Protein AF-A0A352A373-F1 (afdb_monomer_lite)

Secondary structure (DSSP, 8-state):
-PPPHHHHHHHHHHHHHHHHHHHHHHHTT-HHHHHHHHHHHHHHHHHHHHHHHHHHHHHH-HHHHHHHHHHHH-HHHHHHHHHHHHHHHHHHHHHHHHHHHHHHHHH-

Foldseek 3Di:
DQDDLVVLVVLLVVLVVLLVVLVVCVVVVNPVVSVVSNVSSVVSNVVSVVSNVVVVVCVVDVPVVVVVVVCCPDPVSVVVVVVVVVVVVVVVVVVVVVVVVVVVVVVD

Radius of gyration: 20.13 Å; chains: 1; bounding box: 40×34×46 Å

Sequence (108 aa):
MLKKTSYYVICLIIGLCLFAISFILKDFDFSKIAGIFIGVGAGLIGMSIANLYMKRIEKKDPISTKQNEIDYRDERNTMIRDKAKAKAGDIIQWFIIGIAYILIIIDA

pLDDT: mean 88.17, std 7.34, range [56.28, 96.25]

Structure (mmCIF, N/CA/C/O backbone):
data_AF-A0A352A373-F1
#
_entry.id   AF-A0A352A373-F1
#
loop_
_atom_site.group_PDB
_atom_site.id
_atom_site.type_symbol
_atom_site.label_atom_id
_atom_site.label_alt_id
_atom_site.label_comp_id
_atom_site.label_asym_id
_atom_site.label_entity_id
_atom_site.label_seq_id
_atom_site.pdbx_PDB_ins_code
_atom_site.Cartn_x
_atom_site.Cartn_y
_atom_site.Cartn_z
_atom_site.occupancy
_atom_site.B_iso_or_equiv
_atom_site.auth_seq_id
_atom_site.auth_comp_id
_atom_site.auth_asym_id
_atom_site.auth_atom_id
_atom_site.pdbx_PDB_model_num
ATOM 1 N N . MET A 1 1 ? -4.328 2.528 15.274 1.00 56.28 1 MET A N 1
ATOM 2 C CA . MET A 1 1 ? -3.940 3.870 15.763 1.00 56.28 1 MET A CA 1
ATOM 3 C C . MET A 1 1 ? -3.017 4.531 14.749 1.00 56.28 1 MET A C 1
ATOM 5 O O . MET A 1 1 ? -1.938 4.003 14.489 1.00 56.28 1 MET A O 1
ATOM 9 N N . LEU A 1 2 ? -3.435 5.645 14.143 1.00 64.81 2 LEU A N 1
ATOM 10 C CA . LEU A 1 2 ? -2.577 6.407 13.232 1.00 64.81 2 LEU A CA 1
ATOM 11 C C . LEU A 1 2 ? -1.362 6.973 13.989 1.00 64.81 2 LEU A C 1
ATOM 13 O O . LEU A 1 2 ? -1.489 7.491 15.101 1.00 64.81 2 LEU A O 1
ATOM 17 N N . LYS A 1 3 ? -0.168 6.892 13.386 1.00 76.19 3 LYS A N 1
ATOM 18 C CA . LYS A 1 3 ? 1.066 7.449 13.970 1.00 76.19 3 LYS A CA 1
ATOM 19 C C . LYS A 1 3 ? 0.969 8.980 14.100 1.00 76.19 3 LYS A C 1
ATOM 21 O O . LYS A 1 3 ? 0.035 9.633 13.618 1.00 76.19 3 LYS A O 1
ATOM 26 N N . LYS A 1 4 ? 1.940 9.603 14.780 1.00 81.94 4 LYS A N 1
ATOM 27 C CA . LYS A 1 4 ? 2.012 11.074 14.898 1.00 81.94 4 LYS A CA 1
ATOM 28 C C . LYS A 1 4 ? 1.967 11.725 13.513 1.00 81.94 4 LYS A C 1
ATOM 30 O O . LYS A 1 4 ? 2.505 11.191 12.556 1.00 81.94 4 LYS A O 1
ATOM 35 N N . THR A 1 5 ? 1.326 12.892 13.409 1.00 83.19 5 THR A N 1
ATOM 36 C CA . THR A 1 5 ? 1.099 13.554 12.107 1.00 83.19 5 THR A CA 1
ATOM 37 C C . THR A 1 5 ? 2.426 13.861 11.422 1.00 83.19 5 THR A C 1
ATOM 39 O O . THR A 1 5 ? 2.552 13.665 10.223 1.00 83.19 5 THR A O 1
ATOM 42 N N . SER A 1 6 ? 3.431 14.235 12.222 1.00 84.56 6 SER A N 1
ATOM 43 C CA . SER A 1 6 ? 4.811 14.454 11.784 1.00 84.56 6 SER A CA 1
ATOM 44 C C . SER A 1 6 ? 5.396 13.263 11.012 1.00 84.56 6 SER A C 1
ATOM 46 O O . SER A 1 6 ? 6.043 13.472 9.997 1.00 84.56 6 SER A O 1
ATOM 48 N N . TYR A 1 7 ? 5.082 12.016 11.388 1.00 88.88 7 TYR A N 1
ATOM 49 C CA . TYR A 1 7 ? 5.570 10.833 10.670 1.00 88.88 7 TYR A CA 1
ATOM 50 C C . TYR A 1 7 ? 5.092 10.806 9.212 1.00 88.88 7 TYR A C 1
ATOM 52 O O . TYR A 1 7 ? 5.894 10.632 8.303 1.00 88.88 7 TYR A O 1
ATOM 60 N N . TYR A 1 8 ? 3.798 11.040 8.980 1.00 88.12 8 TYR A N 1
ATOM 61 C CA . TYR A 1 8 ? 3.241 11.052 7.626 1.00 88.12 8 TYR A CA 1
ATOM 62 C C . TYR A 1 8 ? 3.703 12.268 6.817 1.00 88.12 8 TYR A C 1
ATOM 64 O O . TYR A 1 8 ? 3.880 12.159 5.612 1.00 88.12 8 TYR A O 1
ATOM 72 N N . VAL A 1 9 ? 3.949 13.409 7.467 1.00 89.81 9 VAL A N 1
ATOM 73 C CA . VAL A 1 9 ? 4.545 14.580 6.802 1.00 89.81 9 VAL A CA 1
ATOM 74 C C . VAL A 1 9 ? 5.983 14.286 6.365 1.00 89.81 9 VAL A C 1
ATOM 76 O O . VAL A 1 9 ? 6.349 14.601 5.239 1.00 89.81 9 VAL A O 1
ATOM 79 N N . ILE A 1 10 ? 6.784 13.629 7.208 1.00 90.88 10 ILE A N 1
ATOM 80 C CA . ILE A 1 10 ? 8.149 13.214 6.856 1.00 90.88 10 ILE A CA 1
ATOM 81 C C . ILE A 1 10 ? 8.123 12.211 5.694 1.00 90.88 10 ILE A C 1
ATOM 83 O O . ILE A 1 10 ? 8.852 12.392 4.723 1.00 90.88 10 ILE A O 1
ATOM 87 N N . CYS A 1 11 ? 7.250 11.198 5.740 1.00 89.94 11 CYS A N 1
ATOM 88 C CA . CYS A 1 11 ? 7.088 10.246 4.636 1.00 89.94 11 CYS A CA 1
ATOM 89 C C . CYS A 1 11 ? 6.648 10.923 3.328 1.00 89.94 11 CYS A C 1
ATOM 91 O O . CYS A 1 11 ? 7.130 10.538 2.265 1.00 89.94 11 CYS A O 1
ATOM 93 N N . LEU A 1 12 ? 5.788 11.945 3.395 1.00 92.00 12 LEU A N 1
ATOM 94 C CA . LEU A 1 12 ? 5.379 12.734 2.232 1.00 92.00 12 LEU A CA 1
ATOM 95 C C . LEU A 1 12 ? 6.574 13.463 1.607 1.00 92.00 12 LEU A C 1
ATOM 97 O O . LEU A 1 12 ? 6.759 13.406 0.395 1.00 92.00 12 LEU A O 1
ATOM 101 N N . ILE A 1 13 ? 7.388 14.129 2.433 1.00 92.25 13 ILE A N 1
ATOM 102 C CA . ILE A 1 13 ? 8.577 14.859 1.976 1.00 92.25 13 ILE A CA 1
ATOM 103 C C . ILE A 1 13 ? 9.569 13.888 1.334 1.00 92.25 13 ILE A C 1
ATOM 105 O O . ILE A 1 13 ? 10.036 14.141 0.230 1.00 92.25 13 ILE A O 1
ATOM 109 N N . ILE A 1 14 ? 9.826 12.741 1.970 1.00 91.94 14 ILE A N 1
ATOM 110 C CA . ILE A 1 14 ? 10.694 11.695 1.411 1.00 91.94 14 ILE A CA 1
ATOM 111 C C . ILE A 1 14 ? 10.147 11.197 0.067 1.00 91.94 14 ILE A C 1
ATOM 113 O O . ILE A 1 14 ? 10.907 11.077 -0.891 1.00 91.94 14 ILE A O 1
ATOM 117 N N . GLY A 1 15 ? 8.838 10.951 -0.033 1.00 89.69 15 GLY A N 1
ATOM 118 C CA . GLY A 1 15 ? 8.198 10.532 -1.280 1.00 89.69 15 GLY A CA 1
ATOM 119 C C . GLY A 1 15 ? 8.352 11.562 -2.403 1.00 89.69 15 GLY A C 1
ATOM 120 O O . GLY A 1 15 ? 8.696 11.194 -3.523 1.00 89.69 15 GLY A O 1
ATOM 121 N N . LEU A 1 16 ? 8.178 12.852 -2.097 1.00 91.94 16 LEU A N 1
ATOM 122 C CA . LEU A 1 16 ? 8.390 13.954 -3.044 1.00 91.94 16 LEU A CA 1
ATOM 123 C C . LEU A 1 16 ? 9.854 14.075 -3.477 1.00 91.94 16 LEU A C 1
ATOM 125 O O . LEU A 1 16 ? 10.122 14.254 -4.663 1.00 91.94 16 LEU A O 1
ATOM 129 N N . CYS A 1 17 ? 10.800 13.930 -2.547 1.00 90.38 17 CYS A N 1
ATOM 130 C CA . CYS A 1 17 ? 12.225 13.926 -2.864 1.00 90.38 17 CYS A CA 1
ATOM 131 C C . CYS A 1 17 ? 12.588 12.760 -3.792 1.00 90.38 17 CYS A C 1
ATOM 133 O O . CYS A 1 17 ? 13.251 12.977 -4.801 1.00 90.38 17 CYS A O 1
ATOM 135 N N . LEU A 1 18 ? 12.122 11.541 -3.500 1.00 88.31 18 LEU A N 1
ATOM 136 C CA . LEU A 1 18 ? 12.368 10.364 -4.344 1.00 88.31 18 LEU A CA 1
ATOM 137 C C . LEU A 1 18 ? 11.767 10.529 -5.744 1.00 88.31 18 LEU A C 1
ATOM 139 O O . LEU A 1 18 ? 12.409 10.190 -6.737 1.00 88.31 18 LEU A O 1
ATOM 143 N N . PHE A 1 19 ? 10.564 11.097 -5.825 1.00 88.12 19 PHE A N 1
ATOM 144 C CA . PHE A 1 19 ? 9.906 11.383 -7.093 1.00 88.12 19 PHE A CA 1
ATOM 145 C C . PHE A 1 19 ? 10.684 12.421 -7.917 1.00 88.12 19 PHE A C 1
ATOM 147 O O . PHE A 1 19 ? 10.917 12.206 -9.102 1.00 88.12 19 PHE A O 1
ATOM 154 N N . ALA A 1 20 ? 11.164 13.502 -7.291 1.00 86.75 20 ALA A N 1
ATOM 155 C CA . ALA A 1 20 ? 11.972 14.529 -7.952 1.00 86.75 20 ALA A CA 1
ATOM 156 C C . ALA A 1 20 ? 13.342 14.000 -8.419 1.00 86.75 20 ALA A C 1
ATOM 158 O O . ALA A 1 20 ? 13.745 14.240 -9.556 1.00 86.75 20 ALA A O 1
ATOM 159 N N . ILE A 1 21 ? 14.031 13.224 -7.574 1.00 85.88 21 ILE A N 1
ATOM 160 C CA . ILE A 1 21 ? 15.320 12.589 -7.901 1.00 85.88 21 ILE A CA 1
ATOM 161 C C . ILE A 1 21 ? 15.175 11.645 -9.098 1.00 85.88 21 ILE A C 1
ATOM 163 O O . ILE A 1 21 ? 16.087 11.531 -9.917 1.00 85.88 21 ILE A O 1
ATOM 167 N N . SER A 1 22 ? 14.015 11.007 -9.251 1.00 82.94 22 SER A N 1
ATOM 168 C CA . SER A 1 22 ? 13.784 10.142 -10.396 1.00 82.94 22 SER A CA 1
ATOM 169 C C . SER A 1 22 ? 13.766 10.868 -11.741 1.00 82.94 22 SER A C 1
ATOM 171 O O . SER A 1 22 ? 14.111 10.239 -12.742 1.00 82.94 22 SER A O 1
ATOM 173 N N . PHE A 1 23 ? 13.348 12.135 -11.804 1.00 82.19 23 PHE A N 1
ATOM 174 C CA . PHE A 1 23 ? 13.389 12.885 -13.064 1.00 82.19 23 PHE A CA 1
ATOM 175 C C . PHE A 1 23 ? 14.829 13.144 -13.489 1.00 82.19 23 PHE A C 1
ATOM 177 O O . PHE A 1 23 ? 15.162 12.928 -14.645 1.00 82.19 23 PHE A O 1
ATOM 184 N N . ILE A 1 24 ? 15.693 13.475 -12.530 1.00 81.62 24 ILE A N 1
ATOM 185 C CA . ILE A 1 24 ? 17.123 13.682 -12.767 1.00 81.62 24 ILE A CA 1
ATOM 186 C C . ILE A 1 24 ? 17.786 12.372 -13.219 1.00 81.62 24 ILE A C 1
ATOM 188 O O . ILE A 1 24 ? 18.514 12.355 -14.200 1.00 81.62 24 ILE A O 1
ATOM 192 N N . LEU A 1 25 ? 17.501 11.245 -12.554 1.00 77.81 25 LEU A N 1
ATOM 193 C CA . LEU A 1 25 ? 18.062 9.929 -12.908 1.00 77.81 25 LEU A CA 1
ATOM 194 C C . LEU A 1 25 ? 17.664 9.439 -14.306 1.00 77.81 25 LEU A C 1
ATOM 196 O O . LEU A 1 25 ? 18.397 8.653 -14.908 1.00 77.81 25 LEU A O 1
ATOM 200 N N . LYS A 1 26 ? 16.510 9.883 -14.813 1.00 73.56 26 LYS A N 1
ATOM 201 C CA . LYS A 1 26 ? 16.051 9.557 -16.165 1.00 73.56 26 LYS A CA 1
ATOM 202 C C . LYS A 1 26 ? 16.962 10.168 -17.235 1.00 73.56 26 LYS A C 1
ATOM 204 O O . LYS A 1 26 ? 17.147 9.540 -18.271 1.00 73.56 26 LYS A O 1
ATOM 209 N N . ASP A 1 27 ? 17.565 11.321 -16.953 1.00 73.31 27 ASP A N 1
ATOM 210 C CA . ASP A 1 27 ? 18.468 12.021 -17.874 1.00 73.31 27 ASP A CA 1
ATOM 211 C C . ASP A 1 27 ? 19.879 11.396 -17.926 1.00 73.31 27 ASP A C 1
ATOM 213 O O . ASP A 1 27 ? 20.624 11.638 -18.870 1.00 73.31 27 ASP A O 1
ATOM 217 N N . PHE A 1 28 ? 20.245 10.554 -16.948 1.00 72.25 28 PHE A N 1
ATOM 218 C CA . PHE A 1 28 ? 21.551 9.875 -16.852 1.00 72.25 28 PHE A CA 1
ATOM 219 C C . PHE A 1 28 ? 21.531 8.414 -17.361 1.00 72.25 28 PHE A C 1
ATOM 221 O O . PHE A 1 28 ? 22.334 7.600 -16.912 1.00 72.25 28 PHE A O 1
ATOM 228 N N . ASP A 1 29 ? 20.590 8.042 -18.237 1.00 73.19 29 ASP A N 1
ATOM 229 C CA . ASP A 1 29 ? 20.387 6.679 -18.780 1.00 73.19 29 ASP A CA 1
ATOM 230 C C . ASP A 1 29 ? 20.006 5.577 -17.760 1.00 73.19 29 ASP A C 1
ATOM 232 O O . ASP A 1 29 ? 19.752 4.424 -18.127 1.00 73.19 29 ASP A O 1
ATOM 236 N N . PHE A 1 30 ? 19.816 5.905 -16.476 1.00 75.94 30 PHE A N 1
ATOM 237 C CA . PHE A 1 30 ? 19.378 4.962 -15.433 1.00 75.94 30 PHE A CA 1
ATOM 238 C C . PHE A 1 30 ? 17.852 4.740 -15.410 1.00 75.94 30 PHE A C 1
ATOM 240 O O . PHE A 1 30 ? 17.209 4.729 -14.356 1.00 75.94 30 PHE A O 1
ATOM 247 N N . SER A 1 31 ? 17.255 4.498 -16.580 1.00 75.44 31 SER A N 1
ATOM 248 C CA . SER A 1 31 ? 15.796 4.443 -16.775 1.00 75.44 31 SER A CA 1
ATOM 249 C C . SER A 1 31 ? 15.073 3.397 -15.907 1.00 75.44 31 SER A C 1
ATOM 251 O O . SER A 1 31 ? 13.976 3.653 -15.409 1.00 75.44 31 SER A O 1
ATOM 253 N N . LYS A 1 32 ? 15.683 2.226 -15.667 1.00 81.62 32 LYS A N 1
ATOM 254 C CA . LYS A 1 32 ? 15.088 1.168 -14.820 1.00 81.62 32 LYS A CA 1
ATOM 255 C C . LYS A 1 32 ? 15.045 1.558 -13.340 1.00 81.62 32 LYS A C 1
ATOM 257 O O . LYS A 1 32 ? 14.062 1.290 -12.655 1.00 81.62 32 LYS A O 1
ATOM 262 N N . ILE A 1 33 ? 16.106 2.204 -12.858 1.00 83.75 33 ILE A N 1
ATOM 263 C CA . ILE A 1 33 ? 16.212 2.661 -11.470 1.00 83.75 33 ILE A CA 1
ATOM 264 C C . ILE A 1 33 ? 15.244 3.825 -11.257 1.00 83.75 33 ILE A C 1
ATOM 266 O O . ILE A 1 33 ? 14.469 3.793 -10.309 1.00 83.75 33 ILE A O 1
ATOM 270 N N . ALA A 1 34 ? 15.185 4.778 -12.190 1.00 85.38 34 ALA A N 1
ATOM 271 C CA . ALA A 1 34 ? 14.201 5.858 -12.171 1.00 85.38 34 ALA A CA 1
ATOM 272 C C . ALA A 1 34 ? 12.755 5.324 -12.029 1.00 85.38 34 ALA A C 1
ATOM 274 O O . ALA A 1 34 ? 12.014 5.747 -11.145 1.00 85.38 34 ALA A O 1
ATOM 275 N N . GLY A 1 35 ? 12.371 4.301 -12.802 1.00 85.25 35 GLY A N 1
ATOM 276 C CA . GLY A 1 35 ? 11.041 3.683 -12.691 1.00 85.25 35 GLY A CA 1
ATOM 277 C C . GLY A 1 35 ? 10.698 3.167 -11.283 1.00 85.25 35 GLY A C 1
ATOM 278 O O . GLY A 1 35 ? 9.592 3.397 -10.790 1.00 85.25 35 GLY A O 1
ATOM 279 N N . ILE A 1 36 ? 11.654 2.531 -10.597 1.00 87.94 36 ILE A N 1
ATOM 280 C CA . ILE A 1 36 ? 11.474 2.051 -9.215 1.00 87.94 36 ILE A CA 1
ATOM 281 C C . ILE A 1 36 ? 11.304 3.230 -8.248 1.00 87.94 36 ILE A C 1
ATOM 283 O O . ILE A 1 36 ? 10.416 3.205 -7.394 1.00 87.94 36 ILE A O 1
ATOM 287 N N . PHE A 1 37 ? 12.110 4.283 -8.400 1.00 87.25 37 PHE A N 1
ATOM 288 C CA . PHE A 1 37 ? 12.026 5.484 -7.563 1.00 87.25 37 PHE A CA 1
ATOM 289 C C . PHE A 1 37 ? 10.697 6.229 -7.752 1.00 87.25 37 PHE A C 1
ATOM 291 O O . PHE A 1 37 ? 10.125 6.696 -6.766 1.00 87.25 37 PHE A O 1
ATOM 298 N N . ILE A 1 38 ? 10.153 6.269 -8.975 1.00 89.38 38 ILE A N 1
ATOM 299 C CA . ILE A 1 38 ? 8.803 6.791 -9.248 1.00 89.38 38 ILE A CA 1
ATOM 300 C C . ILE A 1 38 ? 7.751 5.955 -8.532 1.00 89.38 38 ILE A C 1
ATOM 302 O O . ILE A 1 38 ? 6.910 6.517 -7.833 1.00 89.38 38 ILE A O 1
ATOM 306 N N . GLY A 1 39 ? 7.799 4.628 -8.678 1.00 89.12 39 GLY A N 1
ATOM 307 C CA . GLY A 1 39 ? 6.819 3.732 -8.065 1.00 89.12 39 GLY A CA 1
ATOM 308 C C . GLY A 1 39 ? 6.792 3.860 -6.541 1.00 89.12 39 GLY A C 1
ATOM 309 O O . GLY A 1 39 ? 5.733 4.062 -5.944 1.00 89.12 39 GLY A O 1
ATOM 310 N N . VAL A 1 40 ? 7.967 3.818 -5.909 1.00 90.62 40 VAL A N 1
ATOM 311 C CA . VAL A 1 40 ? 8.101 3.956 -4.452 1.00 90.62 40 VAL A CA 1
ATOM 312 C C . VAL A 1 40 ? 7.726 5.368 -3.991 1.00 90.62 40 VAL A C 1
ATOM 314 O O . VAL A 1 40 ? 6.977 5.516 -3.025 1.00 90.62 40 VAL A O 1
ATOM 317 N N . GLY A 1 41 ? 8.196 6.408 -4.688 1.00 90.38 41 GLY A N 1
ATOM 318 C CA . GLY A 1 41 ? 7.895 7.804 -4.368 1.00 90.38 41 GLY A CA 1
ATOM 319 C C . GLY A 1 41 ? 6.399 8.109 -4.448 1.00 90.38 41 GLY A C 1
ATOM 320 O O . GLY A 1 41 ? 5.823 8.624 -3.489 1.00 90.38 41 GLY A O 1
ATOM 321 N N . ALA A 1 42 ? 5.741 7.711 -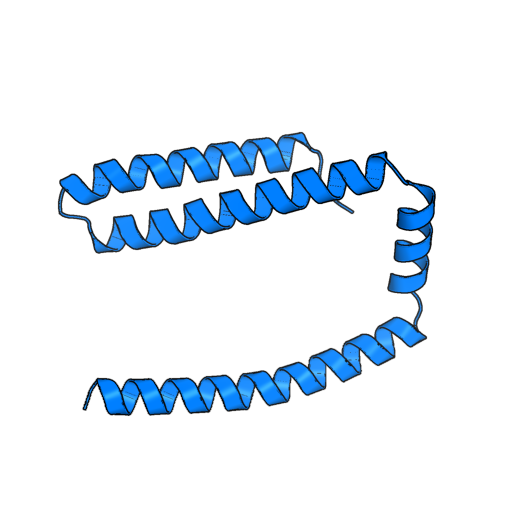5.540 1.00 91.00 42 ALA A N 1
ATOM 322 C CA . ALA A 1 42 ? 4.302 7.883 -5.725 1.00 91.00 42 ALA A CA 1
ATOM 323 C C . ALA A 1 42 ? 3.487 7.107 -4.677 1.00 91.00 42 ALA A C 1
ATOM 325 O O . ALA A 1 42 ? 2.539 7.653 -4.105 1.00 91.00 42 ALA A O 1
ATOM 326 N N . GLY A 1 43 ? 3.890 5.870 -4.360 1.00 92.12 43 GLY A N 1
ATOM 327 C CA . GLY A 1 43 ? 3.262 5.069 -3.307 1.00 92.12 43 GLY A CA 1
ATOM 328 C C . GLY A 1 43 ? 3.353 5.729 -1.927 1.00 92.12 43 GLY A C 1
ATOM 329 O O . GLY A 1 43 ? 2.350 5.824 -1.215 1.00 92.12 43 GLY A O 1
ATOM 330 N N . LEU A 1 44 ? 4.528 6.257 -1.567 1.00 92.00 44 LEU A N 1
ATOM 331 C CA . LEU A 1 44 ? 4.731 6.978 -0.307 1.00 92.00 44 LEU A CA 1
ATOM 332 C C . LEU A 1 44 ? 3.909 8.267 -0.237 1.00 92.00 44 LEU A C 1
ATOM 334 O O . LEU A 1 44 ? 3.328 8.556 0.813 1.00 92.00 44 LEU A O 1
ATOM 338 N N . ILE A 1 45 ? 3.821 9.024 -1.334 1.00 92.88 45 ILE A N 1
ATOM 339 C CA . ILE A 1 45 ? 3.004 10.242 -1.408 1.00 92.88 45 ILE A CA 1
ATOM 340 C C . ILE A 1 45 ? 1.526 9.896 -1.197 1.00 92.88 45 ILE A C 1
ATOM 342 O O . ILE A 1 45 ? 0.891 10.462 -0.305 1.00 92.88 45 ILE A O 1
ATOM 346 N N . GLY A 1 46 ? 0.993 8.930 -1.953 1.00 92.25 46 GLY A N 1
ATOM 347 C CA . GLY A 1 46 ? -0.405 8.509 -1.850 1.00 92.25 46 GLY A CA 1
ATOM 348 C C . GLY A 1 46 ? -0.766 8.020 -0.446 1.00 92.25 46 GLY A C 1
ATOM 349 O O . GLY A 1 46 ? -1.730 8.501 0.155 1.00 92.25 46 GLY A O 1
ATOM 350 N N . MET A 1 47 ? 0.062 7.141 0.129 1.00 92.75 47 MET A N 1
ATOM 351 C CA . MET A 1 47 ? -0.110 6.657 1.502 1.00 92.75 47 MET A CA 1
ATOM 352 C C . MET A 1 47 ? -0.085 7.805 2.520 1.00 92.75 47 MET A C 1
ATOM 354 O O . MET A 1 47 ? -0.882 7.824 3.462 1.00 92.75 47 MET A O 1
ATOM 358 N N . SER A 1 48 ? 0.829 8.760 2.363 1.00 91.06 48 SER A N 1
ATOM 359 C CA . SER A 1 48 ? 0.983 9.869 3.306 1.00 91.06 48 SER A CA 1
ATOM 360 C C . SER A 1 48 ? -0.212 10.820 3.261 1.00 91.06 48 SER A C 1
ATOM 362 O O . SER A 1 48 ? -0.741 11.172 4.315 1.00 91.06 48 SER A O 1
ATOM 364 N N . ILE A 1 49 ? -0.699 11.178 2.068 1.00 92.50 49 ILE A N 1
ATOM 365 C CA . ILE A 1 49 ? -1.881 12.040 1.900 1.00 92.50 49 ILE A CA 1
ATOM 366 C C . ILE A 1 49 ? -3.127 11.368 2.483 1.00 92.50 49 ILE A C 1
ATOM 368 O O . ILE A 1 49 ? -3.837 11.989 3.277 1.00 92.50 49 ILE A O 1
ATOM 372 N N . ALA A 1 50 ? -3.367 10.095 2.149 1.00 92.12 50 ALA A N 1
ATOM 373 C CA . ALA A 1 50 ? -4.523 9.349 2.643 1.00 92.12 50 ALA A CA 1
ATOM 374 C C . ALA A 1 50 ? -4.546 9.289 4.180 1.00 92.12 50 ALA A C 1
ATOM 376 O O . ALA A 1 50 ? -5.565 9.584 4.804 1.00 92.12 50 ALA A O 1
ATOM 377 N N . ASN A 1 51 ? -3.404 8.998 4.809 1.00 90.69 51 ASN A N 1
ATOM 378 C CA . ASN A 1 51 ? -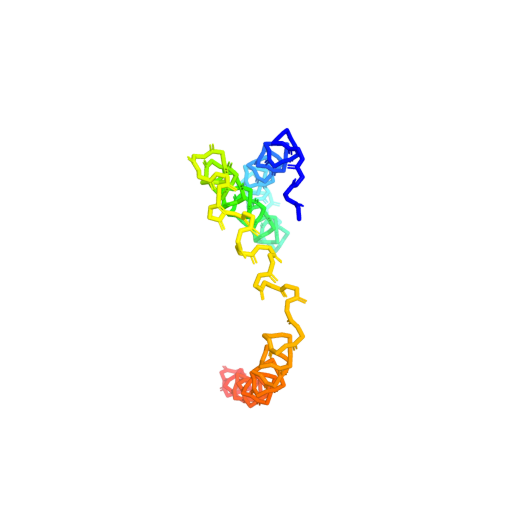3.304 8.943 6.268 1.00 90.69 51 ASN A CA 1
ATOM 379 C C . ASN A 1 51 ? -3.431 10.322 6.934 1.00 90.69 51 ASN A C 1
ATOM 381 O O . ASN A 1 51 ? -4.023 10.434 8.010 1.00 90.69 51 ASN A O 1
ATOM 385 N N . LEU A 1 52 ? -2.910 11.388 6.316 1.00 90.19 52 LEU A N 1
ATOM 386 C CA . LEU A 1 52 ? -3.102 12.756 6.807 1.00 90.19 52 LEU A CA 1
ATOM 387 C C . LEU A 1 52 ? -4.574 13.176 6.742 1.00 90.19 52 LEU A C 1
ATOM 389 O O . LEU A 1 52 ? -5.065 13.821 7.672 1.00 90.19 52 LEU A O 1
ATOM 393 N N . TYR A 1 53 ? -5.279 12.788 5.679 1.00 90.31 53 TYR A N 1
ATOM 394 C CA . TYR A 1 53 ? -6.709 13.029 5.525 1.00 90.31 53 TYR A CA 1
ATOM 395 C C . TYR A 1 53 ? -7.531 12.247 6.554 1.00 90.31 53 TYR A C 1
ATOM 397 O O . TYR A 1 53 ? -8.327 12.845 7.278 1.00 90.31 53 TYR A O 1
ATOM 405 N N . MET A 1 54 ? -7.260 10.948 6.710 1.00 87.06 54 MET A N 1
ATOM 406 C CA . MET A 1 54 ? -7.909 10.097 7.712 1.00 87.06 54 MET A CA 1
ATOM 407 C C . MET A 1 54 ? -7.752 10.676 9.120 1.00 87.06 54 MET A C 1
ATOM 409 O O . MET A 1 54 ? -8.706 10.769 9.884 1.00 87.06 54 MET A O 1
ATOM 413 N N . LYS A 1 55 ? -6.566 11.205 9.430 1.00 86.56 55 LYS A N 1
ATOM 414 C CA . LYS A 1 55 ? -6.306 11.854 10.712 1.00 86.56 55 LYS A CA 1
ATOM 415 C C . LYS A 1 55 ? -7.074 13.160 10.915 1.00 86.56 55 LYS A C 1
ATOM 417 O O . LYS A 1 55 ? -7.361 13.538 12.051 1.00 86.56 55 LYS A O 1
ATOM 422 N N . ARG A 1 56 ? -7.391 13.892 9.843 1.00 87.06 56 ARG A N 1
ATOM 423 C CA . ARG A 1 56 ? -8.294 15.048 9.938 1.00 87.06 56 ARG A CA 1
ATOM 424 C C . ARG A 1 56 ? -9.725 14.607 10.221 1.00 87.06 56 ARG A C 1
ATOM 426 O O . ARG A 1 56 ? -10.386 15.274 11.009 1.00 87.06 56 ARG A O 1
ATOM 433 N N . ILE A 1 57 ? -10.171 13.496 9.635 1.00 85.06 57 ILE A N 1
ATOM 434 C CA . ILE A 1 57 ? -11.486 12.910 9.925 1.00 85.06 57 ILE A CA 1
ATOM 435 C C . ILE A 1 57 ? -11.561 12.474 11.391 1.00 85.06 57 ILE A C 1
ATOM 437 O O . ILE A 1 57 ? -12.479 12.901 12.084 1.00 85.06 57 ILE A O 1
ATOM 441 N N . GLU A 1 58 ? -10.556 11.747 11.894 1.00 84.94 58 GLU A N 1
ATOM 442 C CA . GLU A 1 58 ? -10.497 11.328 13.306 1.00 84.94 58 GLU A CA 1
ATOM 443 C C . GLU A 1 58 ? -10.586 12.520 14.274 1.00 84.94 58 GLU A C 1
ATOM 445 O O . GLU A 1 58 ? -11.232 12.444 15.316 1.00 84.94 58 GLU A O 1
ATOM 450 N N . LYS A 1 59 ? -9.949 13.649 13.931 1.00 83.56 59 LYS A N 1
ATOM 451 C CA . LYS A 1 59 ? -10.020 14.880 14.735 1.00 83.56 59 LYS A CA 1
ATOM 452 C C . LYS A 1 59 ? -11.376 15.576 14.662 1.00 83.56 59 LYS A C 1
ATOM 454 O O . LYS A 1 59 ? -11.745 16.250 15.618 1.00 83.56 59 LYS A O 1
ATOM 459 N N . LYS A 1 60 ? -12.064 15.484 13.522 1.00 87.19 60 LYS A N 1
ATOM 460 C CA . LYS A 1 60 ? -13.363 16.129 13.300 1.00 87.19 60 LYS A CA 1
ATOM 461 C C . LYS A 1 60 ? -14.479 15.380 14.024 1.00 87.19 60 LYS A C 1
ATOM 463 O O . LYS A 1 60 ? -15.364 16.029 14.567 1.00 87.19 60 LYS A O 1
ATOM 468 N N . ASP A 1 61 ? -14.421 14.049 14.037 1.00 85.25 61 ASP A N 1
ATOM 469 C CA . ASP A 1 61 ? -15.408 13.206 14.710 1.00 85.25 61 ASP A CA 1
ATOM 470 C C . ASP A 1 61 ? -14.743 12.080 15.531 1.00 85.25 61 ASP A C 1
ATOM 472 O O . ASP A 1 61 ? -14.552 10.948 15.059 1.00 85.25 61 ASP A O 1
ATOM 476 N N . PRO A 1 62 ? -14.383 12.372 16.793 1.00 80.94 62 PRO A N 1
ATOM 477 C CA . PRO A 1 62 ? -13.781 11.382 17.675 1.00 80.94 62 PRO A CA 1
ATOM 478 C C . PRO A 1 62 ? -14.790 10.336 18.174 1.00 80.94 62 PRO A C 1
ATOM 480 O O . PRO A 1 62 ? -14.370 9.281 18.647 1.00 80.94 62 PRO A O 1
ATOM 483 N N . ILE A 1 63 ? -16.099 10.605 18.098 1.00 83.06 63 ILE A N 1
ATOM 484 C CA . ILE A 1 63 ? -17.141 9.697 18.596 1.00 83.06 63 ILE A CA 1
ATOM 485 C C . ILE A 1 63 ? -17.312 8.545 17.609 1.00 83.06 63 ILE A C 1
ATOM 487 O O . ILE A 1 63 ? -17.189 7.383 17.997 1.00 83.06 63 ILE A O 1
ATOM 491 N N . SER A 1 64 ? -17.483 8.866 16.324 1.00 79.06 64 SER A N 1
ATOM 492 C CA . SER A 1 64 ? -17.550 7.868 15.250 1.00 79.06 64 SER A CA 1
ATOM 493 C C . SER A 1 64 ? -16.284 7.005 15.189 1.00 79.06 64 SER A C 1
ATOM 495 O O . SER A 1 64 ? -16.350 5.785 15.050 1.00 79.06 64 SER A O 1
ATOM 497 N N . THR A 1 65 ? -15.114 7.613 15.408 1.00 81.88 65 THR A N 1
ATOM 498 C CA . THR A 1 65 ? -13.833 6.888 15.437 1.00 81.88 65 THR A CA 1
ATOM 499 C C . THR A 1 65 ? -13.778 5.841 16.556 1.00 81.88 65 THR A C 1
ATOM 501 O O . THR A 1 65 ? -13.334 4.718 16.322 1.00 81.88 65 THR A O 1
ATOM 504 N N . LYS A 1 66 ? -14.254 6.178 17.762 1.00 82.94 66 LYS A N 1
ATOM 505 C CA . LYS A 1 66 ? -14.304 5.234 18.890 1.00 82.94 66 LYS A CA 1
ATOM 506 C C . LYS A 1 66 ? -15.292 4.100 18.644 1.00 82.94 66 LYS A C 1
ATOM 508 O O . LYS A 1 66 ? -14.971 2.956 18.948 1.00 82.94 66 LYS A O 1
ATOM 513 N N . GLN A 1 67 ? -16.458 4.405 18.075 1.00 85.50 67 GLN A N 1
ATOM 514 C CA . GLN A 1 67 ? -17.439 3.379 17.730 1.00 85.50 67 GLN A CA 1
ATOM 515 C C . GLN A 1 67 ? -16.871 2.406 16.691 1.00 85.50 67 GLN A C 1
ATOM 517 O O . GLN A 1 67 ? -16.918 1.198 16.898 1.00 85.50 67 GLN A O 1
ATOM 522 N N . ASN A 1 68 ? -16.217 2.921 15.647 1.00 84.12 68 ASN A N 1
ATOM 523 C CA . ASN A 1 68 ? -15.523 2.090 14.666 1.00 84.12 68 ASN A CA 1
ATOM 524 C C . ASN A 1 68 ? -14.446 1.196 15.297 1.00 84.12 68 ASN A C 1
ATOM 526 O O . ASN A 1 68 ? -14.260 0.069 14.852 1.00 84.12 68 ASN A O 1
ATOM 530 N N . GLU A 1 69 ? -13.714 1.669 16.311 1.00 85.81 69 GLU A N 1
ATO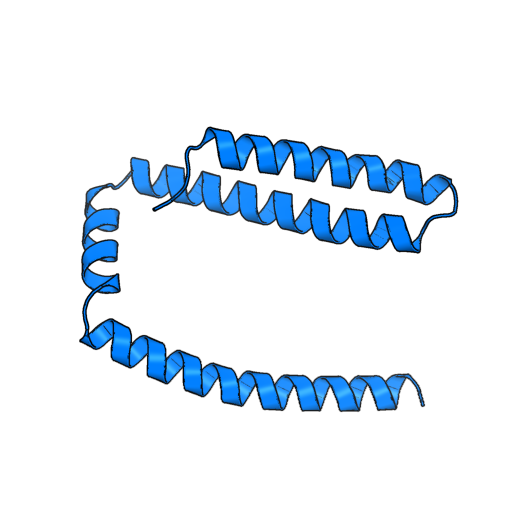M 531 C CA . GLU A 1 69 ? -12.711 0.849 17.001 1.00 85.81 69 GLU A CA 1
ATOM 532 C C . GLU A 1 69 ? -13.351 -0.298 17.796 1.00 85.81 69 GLU A C 1
ATOM 534 O O . GLU A 1 69 ? -12.826 -1.413 17.787 1.00 85.81 69 GLU A O 1
ATOM 539 N N . ILE A 1 70 ? -14.496 -0.047 18.434 1.00 86.69 70 ILE A N 1
ATOM 540 C CA . ILE A 1 70 ? -15.278 -1.076 19.130 1.00 86.69 70 ILE A CA 1
ATOM 541 C C . ILE A 1 70 ? -15.785 -2.107 18.118 1.00 86.69 70 ILE A C 1
ATOM 543 O O . ILE A 1 70 ? -15.499 -3.295 18.258 1.00 86.69 70 ILE A O 1
ATOM 547 N N . ASP A 1 71 ? -16.432 -1.647 17.048 1.00 87.88 71 ASP A N 1
ATOM 548 C CA . ASP A 1 71 ? -16.986 -2.512 16.007 1.00 87.88 71 ASP A CA 1
ATOM 549 C C . ASP A 1 71 ? -15.886 -3.315 15.296 1.00 87.88 71 ASP A C 1
ATOM 551 O O . ASP A 1 71 ? -16.084 -4.472 14.925 1.00 87.88 71 ASP A O 1
ATOM 555 N N . TYR A 1 72 ? -14.692 -2.738 15.127 1.00 87.31 72 TYR A N 1
ATOM 556 C CA . TYR A 1 72 ? -13.552 -3.419 14.516 1.00 87.31 72 TYR A CA 1
ATOM 557 C C . TYR A 1 72 ? -13.021 -4.577 15.372 1.00 87.31 72 TYR A C 1
ATOM 559 O O . TYR A 1 72 ? -12.508 -5.556 14.811 1.00 87.31 72 TYR A O 1
ATOM 567 N N . ARG A 1 73 ? -13.104 -4.444 16.704 1.00 88.00 73 ARG A N 1
ATOM 568 C CA . ARG A 1 73 ? -12.632 -5.427 17.692 1.00 88.00 73 ARG A CA 1
ATOM 569 C C . ARG A 1 73 ? -13.706 -6.429 18.114 1.00 88.00 73 ARG A C 1
ATOM 571 O O . ARG A 1 73 ? -13.369 -7.376 18.818 1.00 88.00 73 ARG A O 1
ATOM 578 N N . ASP A 1 74 ? -14.950 -6.255 17.679 1.00 93.94 74 ASP A N 1
ATOM 579 C CA . ASP A 1 74 ? -16.017 -7.232 17.893 1.00 93.94 74 ASP A CA 1
ATOM 580 C C . ASP A 1 74 ? -15.642 -8.582 17.248 1.00 93.94 74 ASP A C 1
ATOM 582 O O . ASP A 1 74 ? -15.183 -8.661 16.098 1.00 93.94 74 ASP A O 1
ATOM 586 N N . GLU A 1 75 ? -15.823 -9.663 18.004 1.00 92.75 75 GLU A N 1
ATOM 587 C CA . GLU A 1 75 ? -15.504 -11.027 17.579 1.00 92.75 75 GLU A CA 1
ATOM 588 C C . GLU A 1 75 ? -16.310 -11.442 16.344 1.00 92.75 75 GLU A C 1
ATOM 590 O O . GLU A 1 75 ? -15.775 -12.056 15.420 1.00 92.75 75 GLU A O 1
ATOM 595 N N . ARG A 1 76 ? -17.580 -11.034 16.262 1.00 94.00 76 ARG A N 1
ATOM 596 C CA . ARG A 1 76 ? -18.468 -11.345 15.137 1.00 94.00 76 ARG A CA 1
ATOM 597 C C . ARG A 1 76 ? -17.978 -10.690 13.855 1.00 94.00 76 ARG A C 1
ATOM 599 O O . ARG A 1 76 ? -17.903 -11.339 12.811 1.00 94.00 76 ARG A O 1
ATOM 606 N N . ASN A 1 77 ? -17.607 -9.415 13.941 1.00 92.19 77 ASN A N 1
ATOM 607 C CA . ASN A 1 77 ? -17.058 -8.673 12.808 1.00 92.19 77 ASN A CA 1
ATOM 608 C C . ASN A 1 77 ? -15.692 -9.222 12.399 1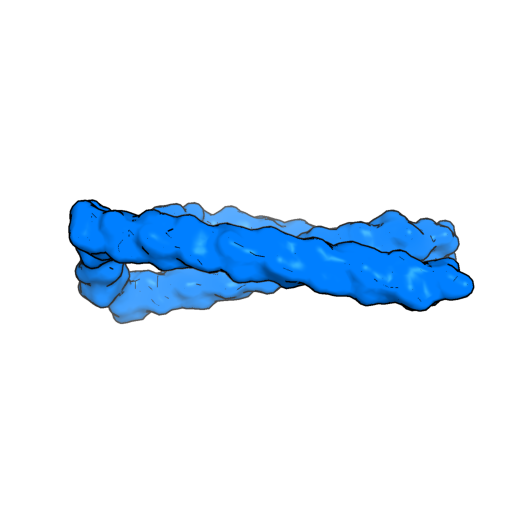.00 92.19 77 ASN A C 1
ATOM 610 O O . ASN A 1 77 ? -15.389 -9.290 11.208 1.00 92.19 77 ASN A O 1
ATOM 614 N N . THR A 1 78 ? -14.896 -9.684 13.364 1.00 93.12 78 THR A N 1
ATOM 615 C CA . THR A 1 78 ? -13.629 -10.368 13.091 1.00 93.12 78 THR A CA 1
ATOM 616 C C . THR A 1 78 ? -13.862 -11.664 12.317 1.00 93.12 78 THR A C 1
ATOM 618 O O . THR A 1 78 ? -13.284 -11.829 11.247 1.00 93.12 78 THR A O 1
ATOM 621 N N . MET A 1 79 ? -14.796 -12.517 12.749 1.00 94.50 79 MET A N 1
ATOM 622 C CA . MET A 1 79 ? -15.141 -13.748 12.026 1.00 94.50 79 MET A CA 1
ATOM 623 C C . MET A 1 79 ? -15.641 -13.481 10.600 1.00 94.50 79 MET A C 1
ATOM 625 O O . MET A 1 79 ? -15.277 -14.198 9.667 1.00 94.50 79 MET A O 1
ATOM 629 N N . ILE A 1 80 ? -16.484 -12.462 10.411 1.00 94.12 80 ILE A N 1
ATOM 630 C CA . ILE A 1 80 ? -16.985 -12.081 9.082 1.00 94.12 80 ILE A CA 1
ATOM 631 C C . ILE A 1 80 ? -15.829 -11.611 8.197 1.00 94.12 80 ILE A C 1
ATOM 633 O O . ILE A 1 80 ? -15.712 -12.047 7.051 1.00 94.12 80 ILE A O 1
ATOM 637 N N . ARG A 1 81 ? -14.950 -10.758 8.731 1.00 94.38 81 ARG A N 1
ATOM 638 C CA . ARG A 1 81 ? -13.775 -10.243 8.024 1.00 94.38 81 ARG A CA 1
ATOM 639 C C . ARG A 1 81 ? -12.808 -11.357 7.642 1.00 94.38 81 ARG A C 1
ATOM 641 O O . ARG A 1 81 ? -12.305 -11.343 6.523 1.00 94.38 81 ARG A O 1
ATOM 648 N N . ASP A 1 82 ? -12.588 -12.329 8.516 1.00 95.00 82 ASP A N 1
ATOM 649 C CA . ASP A 1 82 ? -11.701 -13.458 8.239 1.00 95.00 82 ASP A CA 1
ATOM 650 C C . ASP A 1 82 ? -12.271 -14.357 7.135 1.00 95.00 82 ASP A C 1
ATOM 652 O O . ASP A 1 82 ? -11.554 -14.712 6.198 1.00 95.00 82 ASP A O 1
ATOM 656 N N . LYS A 1 83 ? -13.583 -14.631 7.158 1.00 95.62 83 LYS A N 1
ATOM 657 C CA . LYS A 1 83 ? -14.271 -15.343 6.066 1.00 95.62 83 LYS A CA 1
ATOM 658 C C . LYS A 1 83 ? -14.204 -14.574 4.745 1.00 95.62 83 LYS A C 1
ATOM 660 O O . LYS A 1 83 ? -13.909 -15.161 3.705 1.00 95.62 83 LYS A O 1
ATOM 665 N N . ALA A 1 84 ? -14.448 -13.265 4.778 1.00 94.81 84 ALA A N 1
ATOM 666 C CA . ALA A 1 84 ? -14.353 -12.411 3.598 1.00 94.81 84 ALA A CA 1
ATOM 667 C C . ALA A 1 84 ? -12.923 -12.381 3.038 1.00 94.81 84 ALA A C 1
ATOM 669 O O . ALA A 1 84 ? -12.733 -12.474 1.828 1.00 94.81 84 ALA A O 1
ATOM 670 N N . LYS A 1 85 ? -11.912 -12.315 3.912 1.00 93.50 85 LYS A N 1
ATOM 671 C CA . LYS A 1 85 ? -10.495 -12.337 3.538 1.00 93.50 85 LYS A CA 1
ATOM 672 C C . LYS A 1 85 ? -10.090 -13.669 2.911 1.00 93.50 85 LYS A C 1
ATOM 674 O O . LYS A 1 85 ? -9.384 -13.653 1.908 1.00 93.50 85 LYS A O 1
ATOM 679 N N . ALA A 1 86 ? -10.559 -14.795 3.451 1.00 95.56 86 ALA A N 1
ATOM 680 C CA . ALA A 1 86 ? -10.337 -16.110 2.852 1.00 95.56 86 ALA A CA 1
ATOM 681 C C . ALA A 1 86 ? -10.926 -16.174 1.435 1.00 95.56 86 ALA A C 1
ATOM 683 O O . ALA A 1 86 ? -10.219 -16.497 0.485 1.00 95.56 86 ALA A O 1
ATOM 684 N N . LYS A 1 87 ? -12.183 -15.737 1.268 1.00 95.44 87 LYS A N 1
ATOM 685 C CA . LYS A 1 87 ? -12.834 -15.720 -0.047 1.00 95.44 87 LYS A CA 1
ATOM 686 C C . LYS A 1 87 ? -12.150 -14.776 -1.040 1.00 95.44 87 LYS A C 1
ATOM 688 O O . LYS A 1 87 ? -12.036 -15.101 -2.218 1.00 95.44 87 LYS A O 1
ATOM 693 N N . ALA A 1 88 ? -11.692 -13.613 -0.577 1.00 95.19 88 ALA A N 1
ATOM 694 C CA . ALA A 1 88 ? -10.908 -12.693 -1.393 1.00 95.19 88 ALA A CA 1
ATOM 695 C C . ALA A 1 88 ? -9.577 -13.325 -1.827 1.00 95.19 88 ALA A C 1
ATOM 697 O O . ALA A 1 88 ? -9.170 -13.139 -2.970 1.00 95.19 88 ALA A O 1
ATOM 698 N N . GLY A 1 89 ? -8.937 -14.106 -0.951 1.00 95.12 89 GLY A N 1
ATOM 699 C CA . GLY A 1 89 ? -7.748 -14.894 -1.274 1.00 95.12 89 GLY A CA 1
ATOM 700 C C . GLY A 1 89 ? -7.981 -15.857 -2.439 1.00 95.12 89 GLY A C 1
ATOM 701 O O . GLY A 1 89 ? -7.211 -15.829 -3.398 1.00 95.12 89 GLY A O 1
ATOM 702 N N . ASP A 1 90 ? -9.082 -16.615 -2.411 1.00 96.12 90 ASP A N 1
ATOM 703 C CA . ASP A 1 90 ? -9.449 -17.522 -3.509 1.00 96.12 90 ASP A CA 1
ATOM 704 C C . ASP A 1 90 ? -9.582 -16.770 -4.844 1.00 96.12 90 ASP A C 1
ATOM 706 O O . ASP A 1 90 ? -9.087 -17.213 -5.879 1.00 96.12 90 ASP A O 1
ATOM 710 N N . ILE A 1 91 ? -10.239 -15.604 -4.830 1.00 95.81 91 ILE A N 1
ATOM 711 C CA . ILE A 1 91 ? -10.441 -14.777 -6.030 1.00 95.81 91 ILE A CA 1
ATOM 712 C C . ILE A 1 91 ? -9.101 -14.248 -6.554 1.00 95.81 91 ILE A C 1
ATOM 714 O O . ILE A 1 91 ? -8.842 -14.306 -7.756 1.00 95.81 91 ILE A O 1
ATOM 718 N N . ILE A 1 92 ? -8.238 -13.754 -5.662 1.00 96.00 92 ILE A N 1
ATOM 719 C CA . ILE A 1 92 ? -6.912 -13.236 -6.018 1.00 96.00 92 ILE A CA 1
ATOM 720 C C . ILE A 1 92 ? -6.060 -14.334 -6.658 1.00 96.00 92 ILE A C 1
ATOM 722 O O . ILE A 1 92 ? -5.383 -14.067 -7.648 1.00 96.00 92 ILE A O 1
ATOM 726 N N . GLN A 1 93 ? -6.116 -15.566 -6.147 1.00 95.88 93 GLN A N 1
ATOM 727 C CA . GLN A 1 93 ? -5.369 -16.688 -6.712 1.00 95.88 93 GLN A CA 1
ATOM 728 C C . GLN A 1 93 ? -5.749 -16.938 -8.176 1.00 95.88 93 GLN A C 1
ATOM 730 O O . GLN A 1 93 ? -4.869 -17.019 -9.034 1.00 95.88 93 GLN A O 1
ATOM 735 N N . TRP A 1 94 ? -7.048 -16.988 -8.483 1.00 96.25 94 TRP A N 1
ATOM 736 C CA . TRP A 1 94 ? -7.516 -17.126 -9.865 1.00 96.25 94 TRP A CA 1
ATOM 737 C C . TRP A 1 94 ? -7.091 -15.952 -10.745 1.00 96.25 94 TRP A C 1
ATOM 739 O O . TRP A 1 94 ? -6.705 -16.150 -11.896 1.00 96.25 94 TRP A O 1
ATOM 749 N N . PHE A 1 95 ? -7.107 -14.737 -10.199 1.00 96.06 95 PHE A N 1
ATOM 750 C CA . PHE A 1 95 ? -6.689 -13.543 -10.926 1.00 96.06 95 PHE A CA 1
ATOM 751 C C . PHE A 1 95 ? -5.193 -13.565 -11.272 1.00 96.06 95 PHE A C 1
ATOM 753 O O . PHE A 1 95 ? -4.821 -13.248 -12.399 1.00 96.06 95 PHE A O 1
ATOM 760 N N . ILE A 1 96 ? -4.338 -13.998 -10.337 1.00 96.19 96 ILE A N 1
ATOM 761 C CA . ILE A 1 96 ? -2.893 -14.159 -10.563 1.00 96.19 96 ILE A CA 1
ATOM 762 C C . ILE A 1 96 ? -2.638 -15.170 -11.681 1.00 96.19 96 ILE A C 1
ATOM 764 O O . ILE A 1 96 ? -1.850 -14.891 -12.583 1.00 96.19 96 ILE A O 1
ATOM 768 N N . ILE A 1 97 ? -3.327 -16.315 -11.649 1.00 96.00 97 ILE A N 1
ATOM 769 C CA . ILE A 1 97 ? -3.222 -17.336 -12.699 1.00 96.00 97 ILE A CA 1
ATOM 770 C C . ILE A 1 97 ? -3.642 -16.747 -14.054 1.00 96.00 97 ILE A C 1
ATOM 772 O O . ILE A 1 97 ? -2.919 -16.893 -15.037 1.00 96.00 97 ILE A O 1
ATOM 776 N N . GLY A 1 98 ? -4.767 -16.026 -14.105 1.00 96.19 98 GLY A N 1
ATOM 777 C CA . GLY A 1 98 ? -5.249 -15.376 -15.326 1.00 96.19 98 GLY A CA 1
ATOM 778 C C . GLY A 1 98 ? -4.253 -14.366 -15.903 1.00 96.19 98 GLY A C 1
ATOM 779 O O . GLY A 1 98 ? -3.954 -14.412 -17.094 1.00 96.19 98 GLY A O 1
ATOM 780 N N . ILE A 1 99 ? -3.684 -13.497 -15.062 1.00 95.94 99 ILE A N 1
ATOM 781 C CA . ILE A 1 99 ? -2.656 -12.535 -15.485 1.00 95.94 99 ILE A CA 1
ATOM 782 C C . ILE A 1 99 ? -1.409 -13.260 -15.994 1.00 95.94 99 ILE A C 1
ATOM 784 O O . ILE A 1 99 ? -0.870 -12.871 -17.025 1.00 95.94 99 ILE A O 1
ATOM 788 N N . ALA A 1 100 ? -0.959 -14.316 -15.312 1.00 95.25 100 ALA A N 1
ATOM 789 C CA . ALA A 1 100 ? 0.217 -15.073 -15.732 1.00 95.25 100 ALA A CA 1
ATOM 790 C C . ALA A 1 100 ? 0.041 -15.657 -17.142 1.00 95.25 100 ALA A C 1
ATOM 792 O O . ALA A 1 100 ? 0.932 -15.510 -17.975 1.00 95.25 100 ALA A O 1
ATOM 793 N N . TYR A 1 101 ? -1.123 -16.241 -17.445 1.00 95.81 101 TYR A N 1
ATOM 794 C CA . TYR A 1 101 ? -1.417 -16.729 -18.795 1.00 95.81 101 TYR A CA 1
ATOM 795 C C . TYR A 1 101 ? -1.455 -15.608 -19.837 1.00 95.81 101 TYR A C 1
ATOM 797 O O . TYR A 1 101 ? -0.900 -15.775 -20.919 1.00 95.81 101 TYR A O 1
ATOM 805 N N . ILE A 1 102 ? -2.063 -14.461 -19.516 1.00 95.88 102 ILE A N 1
ATOM 806 C CA . ILE A 1 102 ? -2.092 -13.300 -20.419 1.00 95.88 102 ILE A CA 1
ATOM 807 C C . ILE A 1 102 ? -0.669 -12.829 -20.737 1.00 95.88 102 ILE A C 1
ATOM 809 O O . ILE A 1 102 ? -0.362 -12.562 -21.893 1.00 95.88 102 ILE A O 1
ATOM 813 N N . LEU A 1 103 ? 0.207 -12.758 -19.733 1.00 95.00 103 LEU A N 1
ATOM 814 C CA . LEU A 1 103 ? 1.597 -12.348 -19.928 1.00 95.00 103 LEU A CA 1
ATOM 815 C C . LEU A 1 103 ? 2.369 -13.329 -20.816 1.00 95.00 103 LEU A C 1
ATOM 817 O O . LEU A 1 103 ? 3.092 -12.880 -21.696 1.00 95.00 103 LEU A O 1
ATOM 821 N N . ILE A 1 104 ? 2.174 -14.640 -20.633 1.00 94.75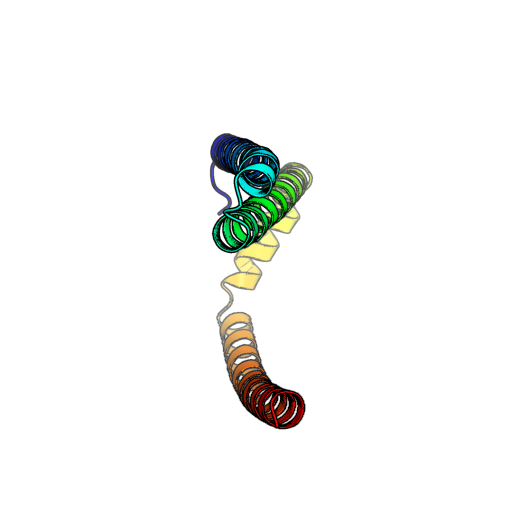 104 ILE 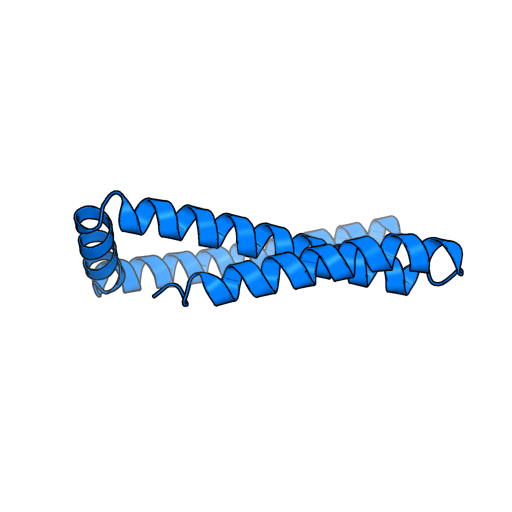A N 1
ATOM 822 C CA . ILE A 1 104 ? 2.792 -15.662 -21.493 1.00 94.75 104 ILE A CA 1
ATOM 823 C C . ILE A 1 104 ? 2.336 -15.498 -22.949 1.00 94.75 104 ILE A C 1
ATOM 825 O O . ILE A 1 104 ? 3.153 -15.604 -23.851 1.00 94.75 104 ILE A O 1
ATOM 829 N N . ILE A 1 105 ? 1.050 -15.218 -23.184 1.00 95.00 105 ILE A N 1
ATOM 830 C CA . ILE A 1 105 ? 0.513 -15.010 -24.539 1.00 95.00 105 ILE A CA 1
ATOM 831 C C . ILE A 1 105 ? 1.068 -13.733 -25.183 1.00 95.00 105 ILE A C 1
ATOM 833 O O . ILE A 1 105 ? 1.245 -13.703 -26.390 1.00 95.00 105 ILE A O 1
ATOM 837 N N . ILE A 1 106 ? 1.311 -12.675 -24.405 1.00 94.44 106 ILE A N 1
ATOM 838 C CA . ILE A 1 106 ? 1.869 -11.414 -24.923 1.00 94.44 106 ILE A CA 1
ATOM 839 C C . ILE A 1 106 ? 3.357 -11.554 -25.286 1.00 94.44 106 ILE A C 1
ATOM 841 O O . ILE A 1 106 ? 3.831 -10.836 -26.163 1.00 94.44 106 ILE A O 1
ATOM 845 N N . ASP A 1 107 ? 4.086 -12.435 -24.597 1.00 86.75 107 ASP A N 1
ATOM 846 C CA . ASP A 1 107 ? 5.521 -12.676 -24.815 1.00 86.75 107 ASP A CA 1
ATOM 847 C C . ASP A 1 107 ? 5.805 -13.715 -25.923 1.00 86.75 107 ASP A C 1
ATOM 849 O O . ASP A 1 107 ? 6.923 -13.776 -26.433 1.00 86.75 107 ASP A O 1
ATOM 853 N N . ALA A 1 108 ? 4.804 -14.528 -26.291 1.00 69.31 108 ALA A N 1
ATOM 854 C CA . ALA A 1 108 ? 4.868 -15.547 -27.346 1.00 69.31 108 ALA A CA 1
ATOM 855 C C . ALA A 1 108 ? 4.584 -14.978 -28.747 1.00 69.31 108 ALA A C 1
ATOM 857 O O . ALA A 1 108 ? 5.264 -15.428 -29.699 1.00 69.31 108 ALA A O 1
#